Protein AF-A0A4S5BKU8-F1 (afdb_monomer)

Secondary structure (DSSP, 8-state):
-HHHHHH-HHHHTT-HHHHHHHTT-HHHHHTTGGG--EEEETTEEEE-HHHHHHHHHHHHHHHHTTSTTSS-TTS--

Mean predicted aligned error: 6.25 Å

Sequence (77 aa):
IDMLYNLGDASLVSSTLLRKANAGDLAGACAEMPRWVFGTVNGQRVRLNGLVNRRGTTAELCAEWGRDGHFSAGLVQ

Radius of gyration: 14.72 Å; Cα contacts (8 Å, |Δi|>4): 68; chains: 1; bounding box: 47×23×32 Å

Organism: NCBI:txid2562762

Nearest PDB structures (foldseek):
  7m5i-assembly1_B  TM=9.040E-01  e=8.563E-04  Escherichia coli O157 typing phage 15
  8app-assembly1_A-3  TM=9.282E-01  e=1.240E-03  Acinetobacter phage AbTZA1
  6h9d-assembly3_C  TM=8.303E-01  e=1.876E-02  Asticcacaulis excentricus
  7use-assembly1_B  TM=2.270E-01  e=9.006E+00  Homo sapiens

Foldseek 3Di:
DVCCVPPNDVRPVPDPLVVCVVVVVQLVNLVCLQVPQWDADPNDIDRHVVSNVVSVVSSCCSNPPPPDPPPPPVVVD

pLDDT: mean 85.87, std 13.82, range [48.12, 97.62]

Solvent-accessible surface area (backbone atoms only — not comparable to full-atom values): 4598 Å² total; per-residue (Å²): 110,69,66,49,73,76,60,36,61,83,68,40,77,83,29,69,40,49,54,28,44,77,70,68,38,50,64,65,20,24,70,43,36,70,76,68,22,66,47,75,56,96,90,37,86,38,80,37,67,71,37,46,54,52,22,51,54,48,23,48,46,62,62,42,62,87,44,94,67,74,70,49,85,77,74,81,117

InterPro domains:
  IPR002196 Glycoside hydrolase, family 24 [PF00959] (2-55)
  IPR023346 Lysozyme-like domain superfamily [SSF53955] (2-63)
  IPR023347 Lysozyme domain superfamily [G3DSA:1.10.530.40] (1-65)
  IPR051018 Bacteriophage Glycosyl Hydrolase 24 [PTHR38107] (1-63)

Structure (mmCIF, N/CA/C/O backbone):
data_AF-A0A4S5BKU8-F1
#
_entry.id   AF-A0A4S5BKU8-F1
#
loop_
_atom_site.group_PDB
_atom_site.id
_atom_site.type_symbol
_atom_site.label_atom_id
_atom_site.label_alt_id
_atom_site.label_comp_id
_atom_site.label_asym_id
_atom_site.label_entity_id
_atom_site.label_seq_id
_atom_site.pdbx_PDB_ins_code
_atom_site.Cartn_x
_atom_site.Cartn_y
_atom_site.Cartn_z
_atom_site.occupancy
_atom_site.B_iso_or_equiv
_atom_site.auth_seq_id
_atom_site.auth_comp_id
_atom_site.auth_asym_id
_atom_site.auth_atom_id
_atom_site.pdbx_PDB_model_num
ATOM 1 N N . ILE A 1 1 ? 7.757 -9.436 1.814 1.00 72.75 1 ILE A N 1
ATOM 2 C CA . ILE A 1 1 ? 8.006 -9.801 3.233 1.00 72.75 1 ILE A CA 1
ATOM 3 C C . ILE A 1 1 ? 7.419 -8.753 4.186 1.00 72.75 1 ILE A C 1
ATOM 5 O O . ILE A 1 1 ? 6.569 -9.129 4.982 1.00 72.75 1 ILE A O 1
ATOM 9 N N . ASP A 1 2 ? 7.762 -7.458 4.063 1.00 82.88 2 ASP A N 1
ATOM 10 C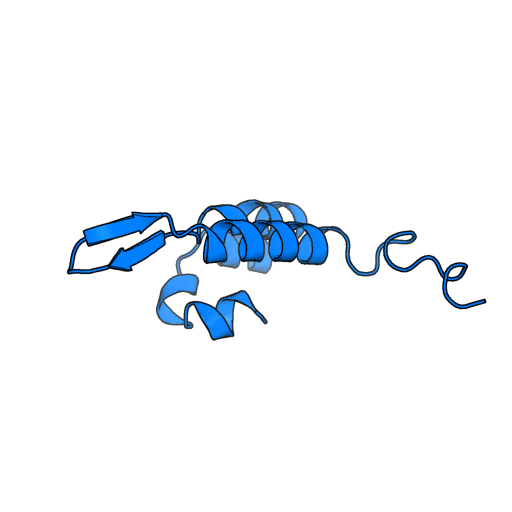 CA . ASP A 1 2 ? 7.260 -6.397 4.972 1.00 82.88 2 ASP A CA 1
ATOM 11 C C . ASP A 1 2 ? 5.729 -6.369 5.133 1.00 82.88 2 ASP A C 1
ATOM 13 O O . ASP A 1 2 ? 5.222 -6.359 6.253 1.00 82.88 2 ASP A O 1
ATOM 17 N N . MET A 1 3 ? 4.984 -6.416 4.019 1.00 84.62 3 MET A N 1
ATOM 18 C CA . MET A 1 3 ? 3.515 -6.365 4.051 1.00 84.62 3 MET A CA 1
ATOM 19 C C . MET A 1 3 ? 2.902 -7.505 4.857 1.00 84.62 3 MET A C 1
ATOM 21 O O . MET A 1 3 ? 2.001 -7.260 5.652 1.00 84.62 3 MET A O 1
ATOM 25 N N . LEU A 1 4 ? 3.400 -8.730 4.681 1.00 84.50 4 LEU A N 1
ATOM 26 C CA . LEU A 1 4 ? 2.876 -9.904 5.377 1.00 84.50 4 LEU A CA 1
ATOM 27 C C . LEU A 1 4 ? 3.107 -9.797 6.885 1.00 84.50 4 LEU A C 1
ATOM 29 O O . LEU A 1 4 ? 2.196 -10.054 7.664 1.00 84.50 4 LEU A O 1
ATOM 33 N N . TYR A 1 5 ? 4.297 -9.346 7.286 1.00 81.88 5 TYR A N 1
ATOM 34 C CA . TYR A 1 5 ? 4.630 -9.153 8.694 1.00 81.88 5 TYR A CA 1
ATOM 35 C C . TYR A 1 5 ? 3.800 -8.037 9.340 1.00 81.88 5 TYR A C 1
ATOM 37 O O . TYR A 1 5 ? 3.349 -8.174 10.472 1.00 81.88 5 TYR A O 1
ATOM 45 N N . ASN A 1 6 ? 3.585 -6.920 8.635 1.00 79.06 6 ASN A N 1
ATOM 46 C CA . ASN A 1 6 ? 2.914 -5.765 9.226 1.00 79.06 6 ASN A CA 1
ATOM 47 C C . ASN A 1 6 ? 1.380 -5.836 9.195 1.00 79.06 6 ASN A C 1
ATOM 49 O O . ASN A 1 6 ? 0.742 -5.245 10.062 1.00 79.06 6 ASN A O 1
ATOM 53 N N . LEU A 1 7 ? 0.794 -6.506 8.203 1.00 81.38 7 LEU A N 1
ATOM 54 C CA . LEU A 1 7 ? -0.660 -6.545 8.000 1.00 81.38 7 LEU A CA 1
ATOM 55 C C . LEU A 1 7 ? -1.289 -7.892 8.372 1.00 81.38 7 LEU A C 1
ATOM 57 O O . LEU A 1 7 ? -2.506 -7.961 8.557 1.00 81.38 7 LEU A O 1
ATOM 61 N N . GLY A 1 8 ? -0.478 -8.948 8.462 1.00 81.00 8 GLY A N 1
ATOM 62 C CA . GLY A 1 8 ? -0.949 -10.320 8.600 1.00 81.00 8 GLY A CA 1
ATOM 63 C C . GLY A 1 8 ? -1.507 -10.894 7.294 1.00 81.00 8 GLY A C 1
ATOM 64 O O . GLY A 1 8 ? -1.882 -10.176 6.365 1.00 81.00 8 GLY A O 1
ATOM 65 N N . ASP A 1 9 ? -1.569 -12.223 7.241 1.00 79.62 9 ASP A N 1
ATOM 66 C CA . ASP A 1 9 ? -1.947 -12.981 6.043 1.00 79.62 9 ASP A CA 1
ATOM 67 C C . ASP A 1 9 ? -3.407 -12.749 5.621 1.00 79.62 9 ASP A C 1
ATOM 69 O O . ASP A 1 9 ? -3.701 -12.477 4.456 1.00 79.62 9 ASP A O 1
ATOM 73 N N . ALA A 1 10 ? -4.324 -12.722 6.595 1.00 80.56 10 ALA A N 1
ATOM 74 C CA . ALA A 1 10 ? -5.755 -12.529 6.350 1.00 80.56 10 ALA A CA 1
ATOM 75 C C . ALA A 1 10 ? -6.069 -11.217 5.608 1.00 80.56 10 ALA A C 1
ATOM 77 O O . ALA A 1 10 ? -6.968 -11.174 4.771 1.00 80.56 10 ALA A O 1
ATOM 78 N N . SER A 1 11 ? -5.303 -10.155 5.873 1.00 80.62 11 SER A N 1
ATOM 79 C CA . SER A 1 11 ? -5.464 -8.865 5.197 1.00 80.62 11 SER A CA 1
ATOM 80 C C . SER A 1 11 ? -5.015 -8.913 3.732 1.00 80.62 11 SER A C 1
ATOM 82 O O . SER A 1 11 ? -5.506 -8.140 2.911 1.00 80.62 11 SER A O 1
ATOM 84 N N . LEU A 1 12 ? -4.073 -9.795 3.388 1.00 84.56 12 LEU A N 1
ATOM 85 C CA . LEU A 1 12 ? -3.436 -9.841 2.071 1.00 84.56 12 LEU A CA 1
ATOM 86 C C . LEU A 1 12 ? -4.045 -10.875 1.127 1.00 84.56 12 LEU A C 1
ATOM 88 O O . LEU A 1 12 ? -4.004 -10.644 -0.084 1.00 84.56 12 LEU A O 1
ATOM 92 N N . VAL A 1 13 ? -4.628 -11.955 1.651 1.00 87.94 13 VAL A N 1
ATOM 93 C CA . VAL A 1 13 ? -5.112 -13.114 0.877 1.00 87.94 13 VAL A CA 1
ATOM 94 C C . VAL A 1 13 ? -6.048 -12.744 -0.282 1.00 87.94 13 VAL A C 1
ATOM 96 O O . VAL A 1 13 ? -5.974 -13.334 -1.356 1.00 87.94 13 VAL A O 1
ATOM 99 N N . SER A 1 14 ? -6.901 -11.732 -0.108 1.00 86.69 14 SER A N 1
ATOM 100 C CA . SER A 1 14 ? -7.843 -11.271 -1.140 1.00 86.69 14 SER A CA 1
ATOM 101 C C . SER A 1 14 ? -7.461 -9.919 -1.751 1.00 86.69 14 SER A C 1
ATOM 103 O O . SER A 1 14 ? -8.271 -9.272 -2.420 1.00 86.69 14 SER A O 1
ATOM 105 N N . SER A 1 15 ? -6.246 -9.439 -1.494 1.00 92.81 15 SER A N 1
ATOM 106 C CA . SER A 1 15 ? -5.829 -8.100 -1.898 1.00 92.81 15 SER A CA 1
ATOM 107 C C . SER A 1 15 ? -5.493 -8.010 -3.388 1.00 92.81 15 SER A C 1
ATOM 109 O O . SER A 1 15 ? -4.998 -8.949 -4.013 1.00 92.81 15 SER A O 1
ATOM 111 N N . THR A 1 16 ? -5.695 -6.822 -3.964 1.00 95.38 16 THR A N 1
ATOM 112 C CA . THR A 1 16 ? -5.182 -6.499 -5.306 1.00 95.38 16 THR A CA 1
ATOM 113 C C . THR A 1 16 ? -3.664 -6.627 -5.377 1.00 95.38 16 THR A C 1
ATOM 115 O O . THR A 1 16 ? -3.156 -7.081 -6.397 1.00 95.38 16 THR A O 1
ATOM 118 N N . LEU A 1 17 ? -2.957 -6.296 -4.291 1.00 93.94 17 LEU A N 1
ATOM 119 C CA . LEU A 1 17 ? -1.509 -6.465 -4.186 1.00 93.94 17 LEU A CA 1
ATOM 120 C C . LEU A 1 17 ? -1.109 -7.924 -4.425 1.00 93.94 17 LEU A C 1
ATOM 122 O O . LEU A 1 17 ? -0.307 -8.191 -5.316 1.00 93.94 17 LEU A O 1
ATOM 126 N N . LEU A 1 18 ? -1.697 -8.865 -3.678 1.00 93.12 18 LEU A N 1
ATOM 127 C CA . LEU A 1 18 ? -1.374 -10.286 -3.812 1.00 93.12 18 LEU A CA 1
ATOM 128 C C . LEU A 1 18 ? -1.783 -10.831 -5.183 1.00 93.12 18 LEU A C 1
ATOM 130 O O . LEU A 1 18 ? -1.016 -11.559 -5.804 1.00 93.12 18 LEU A O 1
ATOM 134 N N . ARG A 1 19 ? -2.956 -10.435 -5.694 1.00 95.69 19 ARG A N 1
ATOM 135 C CA . ARG A 1 19 ? -3.405 -10.839 -7.035 1.00 95.69 19 ARG A CA 1
ATOM 136 C C . ARG A 1 19 ? -2.418 -10.407 -8.123 1.00 95.69 19 ARG A C 1
ATOM 138 O O . ARG A 1 19 ? -2.080 -11.221 -8.974 1.00 95.69 19 ARG A O 1
ATOM 145 N N . LYS A 1 20 ? -1.956 -9.152 -8.094 1.00 96.38 20 LYS A N 1
ATOM 146 C CA . LYS A 1 20 ? -0.966 -8.633 -9.053 1.00 96.38 20 LYS A CA 1
ATOM 147 C C . LYS A 1 20 ? 0.380 -9.343 -8.911 1.00 96.38 20 LYS A C 1
ATOM 149 O O . LYS A 1 20 ? 0.932 -9.784 -9.913 1.00 96.38 20 LYS A O 1
ATOM 154 N N . ALA A 1 21 ? 0.851 -9.542 -7.677 1.00 93.06 21 ALA A N 1
ATOM 155 C CA . ALA A 1 21 ? 2.093 -10.265 -7.411 1.00 93.06 21 ALA A CA 1
ATOM 15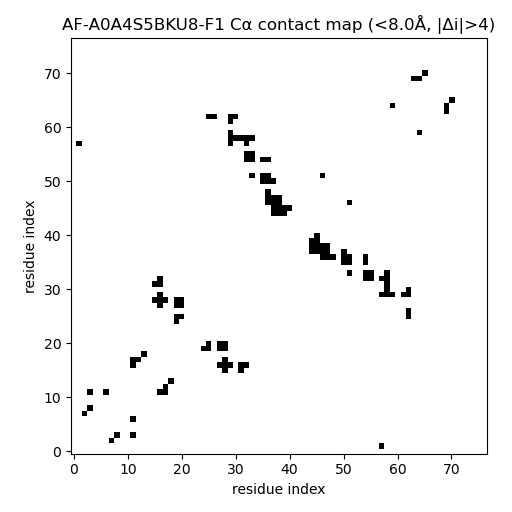6 C C . ALA A 1 21 ? 2.050 -11.705 -7.952 1.00 93.06 21 ALA A C 1
ATOM 158 O O . ALA A 1 21 ? 2.968 -12.124 -8.650 1.00 93.06 21 ALA A O 1
ATOM 159 N N . ASN A 1 22 ? 0.955 -12.433 -7.713 1.00 93.94 22 ASN A N 1
ATOM 160 C CA . ASN A 1 22 ? 0.765 -13.799 -8.213 1.00 93.94 22 ASN A CA 1
ATOM 161 C C . ASN A 1 22 ? 0.632 -13.869 -9.743 1.00 93.94 22 ASN A C 1
ATOM 163 O O . ASN A 1 22 ? 0.933 -14.901 -10.332 1.00 93.94 22 ASN A O 1
ATOM 167 N N . ALA A 1 23 ? 0.199 -12.784 -10.388 1.00 97.44 23 ALA A N 1
ATOM 168 C CA . ALA A 1 23 ? 0.154 -12.664 -11.844 1.00 97.44 23 ALA A CA 1
ATOM 169 C C . ALA A 1 23 ? 1.501 -12.236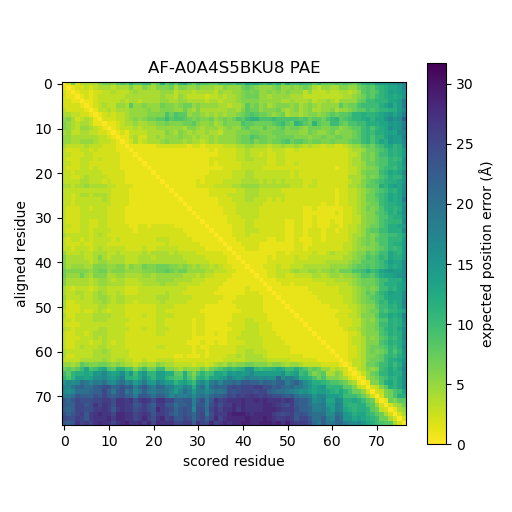 -12.464 1.00 97.44 23 ALA A C 1
ATOM 171 O O . ALA A 1 23 ? 1.585 -12.082 -13.680 1.00 97.44 23 ALA A O 1
ATOM 172 N N . GLY A 1 24 ? 2.540 -12.010 -11.652 1.00 94.62 24 GLY A N 1
ATOM 173 C CA . GLY A 1 24 ? 3.844 -11.518 -12.107 1.00 94.62 24 GLY A CA 1
ATOM 174 C C . GLY A 1 24 ? 3.904 -10.006 -12.362 1.00 94.62 24 GLY A C 1
ATOM 175 O O . GLY A 1 24 ? 4.966 -9.493 -12.710 1.00 94.62 24 GLY A O 1
ATOM 176 N N . ASP A 1 25 ? 2.812 -9.268 -12.141 1.00 95.69 25 ASP A N 1
ATOM 177 C CA . ASP A 1 25 ? 2.778 -7.802 -12.212 1.00 95.69 25 ASP A CA 1
ATOM 178 C C . ASP A 1 25 ? 3.376 -7.195 -10.933 1.00 95.69 25 ASP A C 1
ATOM 180 O O . ASP A 1 25 ? 2.681 -6.670 -10.057 1.00 95.69 25 ASP A O 1
ATOM 184 N N . LEU A 1 26 ? 4.698 -7.316 -10.794 1.00 91.81 26 LEU A N 1
ATOM 185 C CA . LEU A 1 26 ? 5.418 -6.832 -9.617 1.00 91.81 26 LEU A CA 1
ATOM 186 C C . LEU A 1 26 ? 5.392 -5.303 -9.527 1.00 91.81 26 LEU A C 1
ATOM 188 O O . LEU A 1 26 ? 5.178 -4.766 -8.443 1.00 91.81 26 LEU A O 1
ATOM 192 N N . ALA A 1 27 ? 5.520 -4.597 -10.654 1.00 93.06 27 ALA A N 1
ATOM 193 C CA . ALA A 1 27 ? 5.436 -3.137 -10.686 1.00 93.06 27 ALA A CA 1
ATOM 194 C C . ALA A 1 27 ? 4.064 -2.649 -10.196 1.00 93.06 27 ALA A C 1
ATOM 196 O O . ALA A 1 27 ? 3.972 -1.789 -9.313 1.00 93.06 27 ALA A O 1
ATOM 197 N N . GLY A 1 28 ? 2.988 -3.252 -10.703 1.00 95.69 28 GLY A N 1
ATOM 198 C CA . GLY A 1 28 ? 1.640 -2.953 -10.260 1.00 95.69 28 GLY A CA 1
ATOM 199 C C . GLY A 1 28 ? 1.381 -3.373 -8.817 1.00 95.69 28 GLY A C 1
ATOM 200 O O . GLY A 1 28 ? 0.587 -2.703 -8.157 1.00 95.69 28 GLY A O 1
ATOM 201 N N . ALA A 1 29 ? 2.013 -4.437 -8.312 1.00 94.62 29 ALA A N 1
ATOM 202 C CA . ALA A 1 29 ? 1.919 -4.840 -6.909 1.00 94.62 29 ALA A CA 1
ATOM 203 C C . ALA A 1 29 ? 2.609 -3.830 -5.975 1.00 94.62 29 ALA A C 1
ATOM 205 O O . ALA A 1 29 ? 2.028 -3.445 -4.958 1.00 94.62 29 ALA A O 1
ATOM 206 N N . CYS A 1 30 ? 3.799 -3.334 -6.333 1.00 94.50 30 CYS A N 1
ATOM 207 C CA . CYS A 1 30 ? 4.498 -2.291 -5.576 1.00 94.50 30 CYS A CA 1
ATOM 208 C C . CYS A 1 30 ? 3.693 -0.982 -5.523 1.00 94.50 30 CYS A C 1
ATOM 210 O O . CYS A 1 30 ? 3.629 -0.333 -4.477 1.00 94.50 30 CYS A O 1
ATOM 212 N N . ALA A 1 31 ? 2.992 -0.633 -6.606 1.00 96.12 31 ALA A N 1
ATOM 213 C CA . ALA A 1 31 ? 2.117 0.540 -6.656 1.00 96.12 31 ALA A CA 1
ATOM 214 C C . ALA A 1 31 ? 0.897 0.457 -5.710 1.00 96.12 31 ALA A C 1
ATOM 216 O O . ALA A 1 31 ? 0.276 1.477 -5.416 1.00 96.12 31 ALA A O 1
ATOM 217 N N . GLU A 1 32 ? 0.547 -0.727 -5.189 1.00 96.00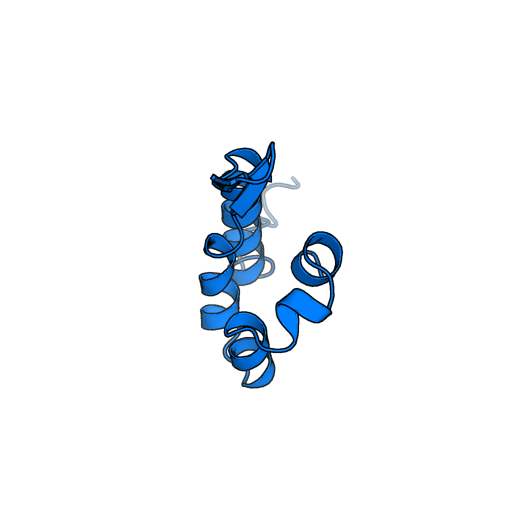 32 GLU A N 1
ATOM 218 C CA . GLU A 1 32 ? -0.556 -0.885 -4.228 1.00 96.00 32 GLU A CA 1
ATOM 219 C C . GLU A 1 32 ? -0.163 -0.533 -2.781 1.00 96.00 32 GLU A C 1
ATOM 221 O O . GLU A 1 32 ? -1.042 -0.351 -1.935 1.00 96.00 32 GLU A O 1
ATOM 226 N N . MET A 1 33 ? 1.133 -0.413 -2.470 1.00 94.69 33 MET A N 1
ATOM 227 C CA . MET A 1 33 ? 1.638 -0.151 -1.111 1.00 94.69 33 MET A CA 1
ATOM 228 C C . MET A 1 33 ? 0.980 1.070 -0.423 1.00 94.69 33 MET A C 1
ATOM 230 O O . MET A 1 33 ? 0.590 0.940 0.743 1.00 94.69 33 MET A O 1
ATOM 234 N N . PRO A 1 34 ? 0.752 2.228 -1.086 1.00 95.06 34 PRO A N 1
ATOM 235 C CA . PRO A 1 34 ? 0.158 3.411 -0.448 1.00 95.06 34 PRO A CA 1
ATOM 236 C C . PRO A 1 34 ? -1.290 3.236 0.032 1.00 95.06 34 PRO A C 1
ATOM 238 O O . PRO A 1 34 ? -1.798 4.079 0.773 1.00 95.06 34 PRO A O 1
ATOM 241 N N . ARG A 1 35 ? -1.979 2.152 -0.352 1.00 93.75 35 ARG A N 1
ATOM 242 C CA . ARG A 1 35 ? -3.341 1.856 0.127 1.00 93.75 35 ARG A CA 1
ATOM 243 C C . ARG A 1 35 ? -3.364 1.411 1.593 1.00 93.75 35 ARG A C 1
ATOM 245 O O . ARG A 1 35 ? -4.398 1.502 2.254 1.00 93.75 35 ARG A O 1
ATOM 252 N N . TRP A 1 36 ? -2.222 0.975 2.121 1.00 93.19 36 TRP A N 1
ATOM 253 C CA . TRP A 1 36 ? -2.077 0.351 3.436 1.00 93.19 36 TRP A CA 1
ATOM 254 C C . TRP A 1 36 ? -1.581 1.334 4.501 1.00 93.19 36 TRP A C 1
ATOM 256 O O . TRP A 1 36 ? -0.570 1.093 5.161 1.00 93.19 36 TRP A O 1
ATOM 266 N N . VAL A 1 37 ? -2.286 2.460 4.640 1.00 95.38 37 VAL A N 1
ATOM 267 C CA . VAL A 1 37 ? -1.901 3.593 5.510 1.00 95.38 37 VAL A CA 1
ATOM 268 C C . VAL A 1 37 ? -2.916 3.907 6.609 1.00 95.38 37 VAL A C 1
ATOM 270 O O . VAL A 1 37 ? -2.803 4.923 7.294 1.00 95.38 37 VAL A O 1
ATOM 273 N N . PHE A 1 38 ? -3.929 3.058 6.766 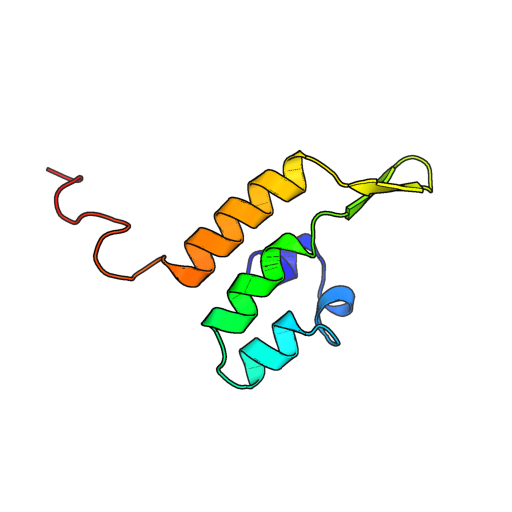1.00 93.94 38 PHE A N 1
ATOM 274 C CA . PHE A 1 38 ? -4.988 3.239 7.753 1.00 93.94 38 PHE A CA 1
ATOM 275 C C . PHE A 1 38 ? -4.834 2.244 8.898 1.00 93.94 38 PHE A C 1
ATOM 277 O O . PHE A 1 38 ? -4.550 1.073 8.663 1.00 93.94 38 PHE A O 1
ATOM 284 N N . GLY A 1 39 ? -5.079 2.712 10.117 1.00 92.31 39 GLY A N 1
ATOM 285 C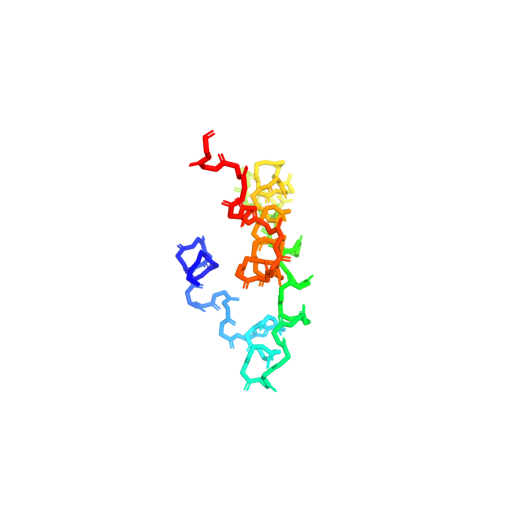 CA . GLY A 1 39 ? -5.236 1.884 11.310 1.00 92.31 39 GLY A CA 1
ATOM 286 C C . GLY A 1 39 ? -6.462 2.318 12.108 1.00 92.31 39 GLY A C 1
ATOM 287 O O . GLY A 1 39 ? -7.156 3.260 11.721 1.00 92.31 39 GLY A O 1
ATOM 288 N N . THR A 1 40 ? -6.724 1.641 13.222 1.00 94.50 40 THR A N 1
ATOM 289 C CA . THR A 1 40 ? -7.811 1.999 14.140 1.00 94.50 40 THR A CA 1
ATOM 290 C C . THR A 1 40 ? -7.243 2.720 15.356 1.00 94.50 40 THR A C 1
ATOM 292 O O . THR A 1 40 ? -6.395 2.169 16.054 1.00 94.50 40 THR A O 1
ATOM 295 N N . VAL A 1 41 ? -7.718 3.935 15.625 1.00 95.44 41 VAL A N 1
ATOM 296 C CA . VAL A 1 41 ? -7.382 4.724 16.820 1.00 95.44 41 VAL A CA 1
ATOM 297 C C . VAL A 1 41 ? -8.692 5.102 17.495 1.00 95.44 41 VAL A C 1
ATOM 299 O O . VAL A 1 41 ? -9.562 5.684 16.854 1.00 95.44 41 VAL A O 1
ATOM 302 N N . ASN A 1 42 ? -8.863 4.732 18.767 1.00 95.94 42 ASN A N 1
ATOM 303 C CA . ASN A 1 42 ? -10.101 4.964 19.527 1.00 95.94 42 ASN A CA 1
ATOM 304 C C . ASN A 1 42 ? -11.370 4.480 18.791 1.00 95.94 42 ASN A C 1
ATOM 306 O O . ASN A 1 42 ? -12.382 5.172 18.744 1.00 95.94 42 ASN A O 1
ATOM 310 N N . GLY A 1 43 ? -11.295 3.304 18.157 1.00 96.31 43 GLY A N 1
ATOM 311 C CA . GLY A 1 43 ? -12.407 2.714 17.399 1.00 96.31 43 GLY A CA 1
ATOM 312 C C . GLY A 1 43 ? -12.671 3.347 16.027 1.00 96.31 43 GLY A C 1
ATOM 313 O O . GLY A 1 43 ? -13.512 2.848 15.284 1.00 96.31 43 GLY A O 1
ATOM 314 N N . GLN A 1 44 ? -11.947 4.401 15.648 1.00 96.19 44 GLN A N 1
ATOM 315 C CA . GLN A 1 44 ? -12.108 5.072 14.362 1.00 96.19 44 GLN A CA 1
ATOM 316 C C . GLN A 1 44 ? -10.994 4.706 13.389 1.00 96.19 44 GLN A C 1
ATOM 318 O O . GLN A 1 44 ? -9.829 4.573 13.763 1.00 96.19 44 GLN A O 1
ATOM 323 N N . ARG A 1 45 ? -11.350 4.582 12.109 1.00 95.75 45 ARG A N 1
ATOM 324 C CA . ARG A 1 45 ? -10.385 4.377 11.030 1.00 95.75 45 ARG A CA 1
ATOM 325 C C . ARG A 1 45 ? -9.662 5.690 10.739 1.00 95.75 45 ARG A C 1
ATOM 327 O O . ARG A 1 45 ? -10.271 6.640 10.258 1.00 95.75 45 ARG A O 1
ATOM 334 N N . VAL A 1 46 ? -8.357 5.718 10.977 1.00 97.62 46 VAL A N 1
ATOM 335 C CA . VAL A 1 46 ? -7.519 6.914 10.849 1.00 97.62 46 VAL A CA 1
ATOM 336 C C . VAL A 1 46 ? -6.374 6.647 9.881 1.00 97.62 46 VAL A C 1
ATOM 338 O O . VAL A 1 46 ? -5.768 5.575 9.895 1.00 97.62 46 VAL A O 1
ATOM 341 N N . ARG A 1 47 ? -6.067 7.630 9.029 1.00 97.06 47 ARG A N 1
ATOM 342 C CA . ARG A 1 47 ? -4.859 7.624 8.197 1.00 97.06 47 ARG A CA 1
ATOM 343 C C . ARG A 1 47 ? -3.656 7.982 9.066 1.00 97.06 47 ARG A C 1
ATOM 345 O O . ARG A 1 47 ? -3.610 9.070 9.628 1.00 97.06 47 ARG A O 1
ATOM 352 N N . LEU A 1 48 ? -2.686 7.081 9.172 1.00 96.81 48 LEU A N 1
ATOM 353 C CA . LEU A 1 48 ? -1.549 7.226 10.079 1.00 96.81 48 LEU A CA 1
ATOM 354 C C . LEU A 1 48 ? -0.311 7.704 9.318 1.00 96.81 48 LEU A C 1
ATOM 356 O O . LEU A 1 48 ? 0.200 6.990 8.457 1.00 96.81 48 LEU A O 1
ATOM 360 N N . ASN A 1 49 ? 0.217 8.879 9.668 1.00 96.62 49 ASN A N 1
ATOM 361 C CA . ASN A 1 49 ? 1.377 9.473 8.985 1.00 96.62 49 ASN A CA 1
ATOM 362 C C . ASN A 1 49 ? 2.618 8.563 9.004 1.00 96.62 49 ASN A C 1
ATOM 364 O O . ASN A 1 49 ? 3.313 8.454 7.999 1.00 96.62 49 ASN A O 1
ATOM 368 N N . GLY A 1 50 ? 2.856 7.838 10.103 1.00 94.44 50 GLY A N 1
ATOM 369 C CA . GLY A 1 50 ? 3.948 6.861 10.169 1.00 94.44 50 GLY A CA 1
ATOM 370 C C . GLY A 1 50 ? 3.811 5.736 9.135 1.00 94.44 50 GLY A C 1
ATOM 371 O O . GLY A 1 50 ? 4.801 5.330 8.529 1.00 94.44 50 GLY A O 1
ATOM 372 N N . LEU A 1 51 ? 2.582 5.275 8.865 1.00 94.19 51 LEU A N 1
ATOM 373 C CA . LEU A 1 51 ? 2.335 4.283 7.817 1.00 94.19 51 LEU A CA 1
ATOM 374 C C . LEU A 1 51 ? 2.476 4.886 6.421 1.00 94.19 51 LEU A C 1
ATOM 376 O O . LEU A 1 51 ? 2.978 4.209 5.534 1.00 94.19 51 LEU A O 1
ATOM 380 N N . VAL A 1 52 ? 2.085 6.147 6.220 1.00 96.25 52 VAL A N 1
ATOM 381 C CA . VAL A 1 52 ? 2.281 6.848 4.938 1.00 96.25 52 VAL A CA 1
ATOM 382 C C . VAL A 1 52 ? 3.757 6.864 4.561 1.00 96.25 52 VAL A C 1
ATOM 384 O O . VAL A 1 52 ? 4.105 6.413 3.473 1.00 96.25 52 VAL A O 1
ATOM 387 N N . ASN A 1 53 ? 4.617 7.294 5.484 1.00 94.81 53 ASN A N 1
ATOM 388 C CA . ASN A 1 53 ? 6.059 7.339 5.250 1.00 94.81 53 ASN A CA 1
ATOM 389 C C . ASN A 1 53 ? 6.615 5.934 4.995 1.00 94.81 53 ASN A C 1
ATOM 391 O O . ASN A 1 53 ? 7.277 5.707 3.985 1.00 94.81 53 ASN A O 1
ATOM 395 N N . ARG A 1 54 ? 6.257 4.957 5.843 1.00 93.31 54 ARG A N 1
ATOM 396 C CA . ARG A 1 54 ? 6.688 3.562 5.667 1.00 93.31 54 ARG A CA 1
ATOM 397 C C . ARG A 1 54 ? 6.279 3.000 4.307 1.00 93.31 54 ARG A C 1
ATOM 399 O O . ARG A 1 54 ? 7.076 2.311 3.679 1.00 93.31 54 ARG A O 1
ATOM 406 N N . ARG A 1 55 ? 5.050 3.253 3.846 1.00 94.81 55 ARG A N 1
ATOM 407 C CA . ARG A 1 55 ? 4.555 2.747 2.556 1.00 94.81 55 ARG A CA 1
ATOM 408 C C . ARG A 1 55 ? 5.156 3.461 1.363 1.00 94.81 55 ARG A C 1
ATOM 410 O O . ARG A 1 55 ? 5.335 2.790 0.356 1.00 94.81 55 ARG A O 1
ATOM 417 N N . GLY A 1 56 ? 5.5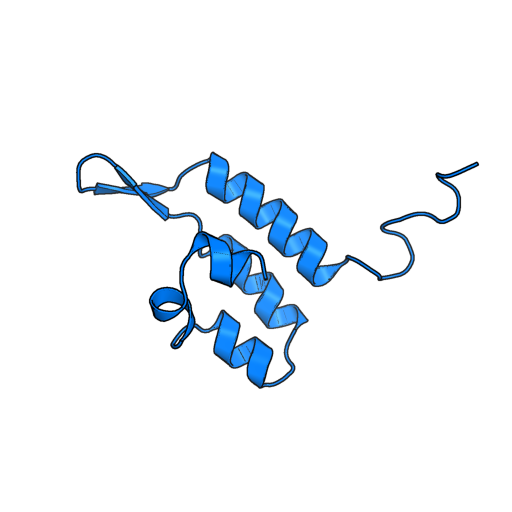04 4.740 1.484 1.00 93.56 56 GLY A N 1
ATOM 418 C CA . GLY A 1 56 ? 6.308 5.439 0.481 1.00 93.56 56 GLY A CA 1
ATOM 419 C C . GLY A 1 56 ? 7.632 4.715 0.255 1.00 93.56 56 GLY A C 1
ATOM 420 O O . GLY A 1 56 ? 7.869 4.208 -0.836 1.00 93.56 56 GLY A O 1
ATOM 421 N N . THR A 1 57 ? 8.409 4.528 1.325 1.00 91.75 57 THR A N 1
ATOM 422 C CA . THR A 1 57 ? 9.675 3.786 1.260 1.00 91.75 57 THR A CA 1
ATOM 423 C C . THR A 1 57 ? 9.466 2.341 0.808 1.00 91.75 57 THR A C 1
ATOM 425 O O . THR A 1 57 ? 10.197 1.843 -0.030 1.00 91.75 57 THR A O 1
ATOM 428 N N . THR A 1 58 ? 8.439 1.637 1.296 1.00 92.56 58 THR A N 1
ATOM 429 C CA . THR A 1 58 ? 8.204 0.246 0.862 1.00 92.56 58 THR A CA 1
ATOM 430 C C . THR A 1 58 ? 7.848 0.166 -0.628 1.00 92.56 58 THR A C 1
ATOM 432 O O . THR A 1 58 ? 8.254 -0.788 -1.284 1.00 92.56 58 THR A O 1
ATOM 435 N N . ALA A 1 59 ? 7.103 1.137 -1.169 1.00 93.00 59 ALA A N 1
ATOM 436 C CA . ALA A 1 59 ? 6.781 1.209 -2.594 1.00 93.00 59 ALA A CA 1
ATOM 437 C C . ALA A 1 59 ? 8.037 1.441 -3.437 1.00 93.00 59 ALA A C 1
ATOM 439 O O . ALA A 1 59 ? 8.258 0.706 -4.397 1.00 93.00 59 ALA A O 1
ATOM 440 N N . GLU A 1 60 ? 8.854 2.415 -3.035 1.00 90.81 60 GLU A N 1
ATOM 441 C CA . GLU A 1 60 ? 10.145 2.736 -3.645 1.00 90.81 60 GLU A CA 1
ATOM 442 C C . GLU A 1 60 ? 11.053 1.509 -3.649 1.00 90.81 60 GLU A C 1
ATOM 444 O O . GLU A 1 60 ? 11.406 1.017 -4.711 1.00 90.81 60 GLU A O 1
ATOM 449 N N . LEU A 1 61 ? 11.327 0.922 -2.483 1.00 90.00 61 LEU A N 1
ATOM 450 C CA . LEU A 1 61 ? 12.193 -0.250 -2.376 1.00 90.00 61 LEU A CA 1
ATOM 451 C C . LEU A 1 61 ? 11.645 -1.452 -3.155 1.00 90.00 61 LEU A C 1
ATOM 453 O O . LEU A 1 61 ? 12.396 -2.147 -3.824 1.00 90.00 61 LEU A O 1
ATOM 457 N N . CYS A 1 62 ? 10.339 -1.709 -3.103 1.00 90.69 62 CYS A N 1
ATOM 458 C CA . CYS A 1 62 ? 9.725 -2.792 -3.872 1.00 90.69 62 CYS A CA 1
ATOM 459 C C . CYS A 1 62 ? 9.917 -2.592 -5.377 1.00 90.69 62 CYS A C 1
ATOM 461 O O . CYS A 1 62 ? 10.198 -3.549 -6.097 1.00 90.69 62 CYS A O 1
ATOM 463 N N . ALA A 1 63 ? 9.746 -1.357 -5.851 1.00 89.69 63 ALA A N 1
ATOM 464 C CA . ALA A 1 63 ? 9.902 -1.044 -7.254 1.00 89.69 63 ALA A CA 1
ATOM 465 C C . ALA A 1 63 ? 11.381 -1.072 -7.647 1.00 89.69 63 ALA A C 1
ATOM 467 O O . ALA A 1 63 ? 11.706 -1.686 -8.651 1.00 89.69 63 ALA A O 1
ATOM 468 N N . GLU A 1 64 ? 12.260 -0.421 -6.893 1.00 84.25 64 GLU A N 1
ATOM 469 C CA . GLU A 1 64 ? 13.589 0.017 -7.333 1.00 84.25 64 GLU A CA 1
ATOM 470 C C . GLU A 1 64 ? 14.755 -0.784 -6.762 1.00 84.25 64 GLU A C 1
ATOM 472 O O . GLU 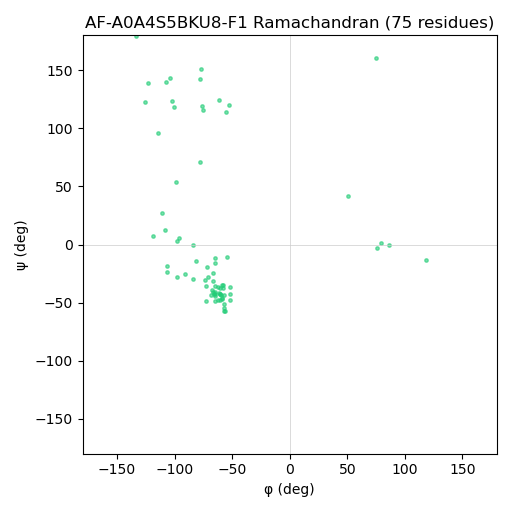A 1 64 ? 15.820 -0.808 -7.380 1.00 84.25 64 GLU A O 1
ATOM 477 N N . TRP 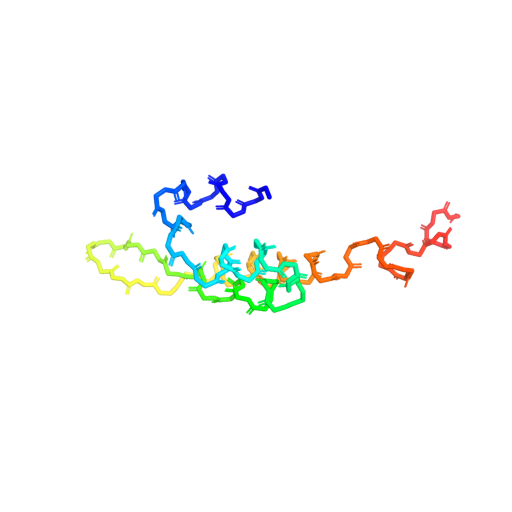A 1 65 ? 14.591 -1.451 -5.617 1.00 74.25 65 TRP A N 1
ATOM 478 C CA . TRP A 1 65 ? 15.705 -2.128 -4.956 1.00 74.25 65 TRP A CA 1
ATOM 479 C C . TRP A 1 65 ? 16.282 -3.228 -5.853 1.00 74.25 65 TRP A C 1
ATOM 481 O O . TRP A 1 65 ? 15.580 -4.144 -6.275 1.00 74.25 65 TRP A O 1
ATOM 491 N N . GLY A 1 66 ? 17.591 -3.155 -6.112 1.00 67.69 66 GLY A N 1
ATOM 492 C CA . GLY A 1 66 ? 18.303 -4.110 -6.967 1.00 67.69 66 GLY A CA 1
ATOM 493 C C . GLY A 1 66 ? 18.268 -3.771 -8.457 1.00 67.69 66 GLY A C 1
ATOM 494 O O . GLY A 1 66 ? 18.878 -4.491 -9.242 1.00 67.69 66 GLY A O 1
ATOM 495 N N . ARG A 1 67 ? 17.610 -2.672 -8.853 1.00 65.12 67 ARG A N 1
ATOM 496 C CA . ARG A 1 67 ? 17.881 -2.030 -10.141 1.00 65.12 67 ARG A CA 1
ATOM 497 C C . ARG A 1 67 ? 19.164 -1.214 -10.034 1.00 65.12 67 ARG A C 1
ATOM 499 O O . ARG A 1 67 ? 19.432 -0.600 -8.996 1.00 65.12 67 ARG A O 1
ATOM 506 N N . ASP A 1 68 ? 19.947 -1.216 -11.106 1.00 59.03 68 ASP A N 1
ATOM 507 C CA . ASP A 1 68 ? 21.188 -0.452 -11.186 1.00 59.03 68 ASP A CA 1
ATOM 508 C C . ASP A 1 68 ? 20.915 1.020 -10.829 1.00 59.03 68 ASP A C 1
ATOM 510 O O . ASP A 1 68 ? 20.090 1.679 -11.461 1.00 59.03 68 ASP A O 1
ATOM 514 N N . GLY A 1 69 ? 21.574 1.518 -9.775 1.00 56.06 69 GLY A N 1
ATOM 515 C CA . GLY A 1 69 ? 21.509 2.924 -9.357 1.00 56.06 69 GLY A CA 1
ATOM 516 C C . GLY A 1 69 ? 20.948 3.220 -7.960 1.00 56.06 69 GLY A C 1
ATOM 517 O O . GLY A 1 69 ? 21.163 4.329 -7.485 1.00 56.06 69 GLY A O 1
ATOM 518 N N . HIS A 1 70 ? 20.288 2.279 -7.267 1.00 56.88 70 HIS A N 1
ATOM 519 C CA . HIS A 1 70 ? 19.739 2.552 -5.917 1.00 56.88 70 HIS A CA 1
ATOM 520 C C . HIS A 1 70 ? 20.717 2.215 -4.770 1.00 56.88 70 HIS A C 1
ATOM 522 O O . HIS A 1 70 ? 20.703 2.845 -3.717 1.00 56.88 70 HIS A O 1
ATOM 528 N N . PHE A 1 71 ? 21.654 1.296 -5.019 1.00 57.88 71 PHE A N 1
ATOM 529 C CA . PHE A 1 71 ? 22.953 1.274 -4.350 1.00 57.88 71 PHE A CA 1
ATOM 530 C C . PHE A 1 71 ? 23.978 1.548 -5.431 1.00 57.88 71 PHE A C 1
ATOM 532 O O . PHE A 1 71 ? 24.353 0.651 -6.187 1.00 57.88 71 PHE A O 1
ATOM 539 N N . SER A 1 72 ? 24.388 2.803 -5.570 1.00 52.78 72 SER A N 1
ATOM 540 C CA . SER A 1 72 ? 25.531 3.123 -6.409 1.00 52.78 72 SER A CA 1
ATOM 541 C C . SER A 1 72 ? 26.697 2.278 -5.906 1.00 52.78 72 SER A C 1
ATOM 543 O O . SER A 1 72 ? 27.200 2.509 -4.809 1.00 52.78 72 SER A O 1
ATOM 545 N N . ALA A 1 73 ? 27.171 1.333 -6.714 1.00 55.41 73 ALA A N 1
ATOM 546 C CA . ALA A 1 73 ? 28.444 0.656 -6.475 1.00 55.41 73 ALA A CA 1
ATOM 547 C C . ALA A 1 73 ? 29.619 1.659 -6.314 1.00 55.41 73 ALA A C 1
ATOM 549 O O . ALA A 1 73 ? 30.698 1.277 -5.879 1.00 55.41 73 ALA A O 1
ATOM 550 N N . GLY A 1 74 ? 29.402 2.948 -6.624 1.00 55.16 74 GLY A N 1
ATOM 551 C CA . GLY A 1 74 ? 30.312 4.071 -6.379 1.00 55.16 74 GLY A CA 1
ATOM 552 C C . GLY A 1 74 ? 30.085 4.895 -5.098 1.00 55.16 74 GLY A C 1
ATOM 553 O O . GLY A 1 74 ? 30.758 5.904 -4.947 1.00 55.16 74 GLY A O 1
ATOM 554 N N . LEU A 1 75 ? 29.168 4.528 -4.190 1.00 54.03 75 LEU A N 1
ATOM 555 C CA . LEU A 1 75 ? 29.004 5.182 -2.868 1.00 54.03 75 LEU A CA 1
ATOM 556 C C . LEU A 1 75 ? 29.701 4.423 -1.721 1.00 54.03 75 LEU A C 1
ATOM 558 O O . LEU A 1 75 ? 29.599 4.821 -0.565 1.00 54.03 75 LEU A O 1
ATOM 562 N N . VAL A 1 76 ? 30.403 3.333 -2.040 1.00 53.19 76 VAL A N 1
ATOM 563 C CA . VAL A 1 76 ? 31.213 2.528 -1.106 1.00 53.19 76 VAL A CA 1
ATOM 564 C C . VAL A 1 76 ? 32.720 2.646 -1.380 1.00 53.19 76 VAL A C 1
ATOM 566 O O . VAL A 1 76 ? 33.468 1.716 -1.089 1.00 53.19 76 VAL A O 1
ATOM 569 N N . GLN A 1 77 ? 33.170 3.771 -1.948 1.00 48.12 77 GLN A N 1
ATOM 570 C CA . GLN A 1 77 ? 34.596 4.109 -2.061 1.00 48.12 77 GLN A CA 1
ATOM 571 C C . GLN A 1 77 ? 35.008 5.100 -0.978 1.00 48.12 77 GLN A C 1
ATOM 573 O O . GLN A 1 77 ? 34.278 6.101 -0.802 1.00 48.12 77 GLN A O 1
#